Protein AF-A0ABD0PNY3-F1 (afdb_monomer_lite)

Sequence (87 aa):
FDLIANGGASLTLRFERAPFLSQERTVWLPWNIFYAMDTLMLKTEENTIPSCDLSGFVRPDPVVVASPLSSFFSSKPGERSIIPETQ

Secondary structure (DSSP, 8-state):
------SSSEEEEEE--TTSPPEEEEEEPPSSS---PPPP---SS----------SPPPP-----PPPPS----S-TTT----TTT-

Radius of gyration: 23.37 Å; chains: 1; bounding box: 51×27×58 Å

InterPro domains:
  IPR051216 Teneurin [PTHR11219] (1-87)
  IPR056820 Teneurin, TTR-like domain [PF25020] (1-41)

Organism: Cirrhinus mrigala (NCBI:txid683832)

Structure (mmCIF, N/CA/C/O backbone):
data_AF-A0ABD0PNY3-F1
#
_entry.id   AF-A0ABD0PNY3-F1
#
loop_
_atom_site.group_PDB
_a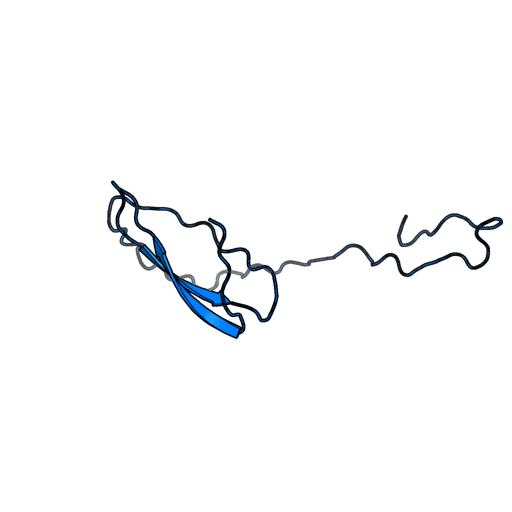tom_site.id
_atom_site.type_symbol
_atom_site.label_atom_id
_atom_site.label_alt_id
_atom_site.label_comp_id
_atom_site.label_asym_id
_atom_site.label_entity_id
_atom_site.label_seq_id
_atom_site.pdbx_PDB_ins_code
_atom_site.Cartn_x
_atom_site.Cartn_y
_atom_site.Cartn_z
_atom_site.occupancy
_atom_site.B_iso_or_equiv
_atom_site.auth_seq_id
_atom_site.auth_comp_id
_atom_site.auth_asym_id
_atom_site.auth_atom_id
_atom_site.pdbx_PDB_model_num
ATOM 1 N N . PHE A 1 1 ? -0.101 10.435 9.639 1.00 95.50 1 PHE A N 1
ATOM 2 C CA . PHE A 1 1 ? 0.738 9.973 10.757 1.00 95.50 1 PHE A CA 1
ATOM 3 C C . PHE A 1 1 ? 1.830 9.149 10.125 1.00 95.50 1 PHE A C 1
ATOM 5 O O . PHE A 1 1 ? 1.547 8.458 9.155 1.00 95.50 1 PHE A O 1
ATOM 12 N N . ASP A 1 2 ? 3.040 9.237 10.653 1.00 98.00 2 ASP A N 1
ATOM 13 C CA . ASP A 1 2 ? 4.220 8.649 10.033 1.00 98.00 2 ASP A CA 1
ATOM 14 C C . ASP A 1 2 ? 4.943 7.866 11.123 1.00 98.00 2 ASP A C 1
ATOM 16 O O . ASP A 1 2 ? 5.278 8.417 12.173 1.00 98.00 2 ASP A O 1
ATOM 20 N N . LEU A 1 3 ? 5.078 6.558 10.922 1.00 97.88 3 LEU A N 1
ATOM 21 C CA . LEU A 1 3 ? 5.585 5.614 11.915 1.00 97.88 3 LEU A CA 1
ATOM 22 C C . LEU A 1 3 ? 6.591 4.671 11.258 1.00 97.88 3 LEU A C 1
ATOM 24 O O . LEU A 1 3 ? 6.490 4.368 10.072 1.00 97.88 3 LEU A O 1
ATOM 28 N N . ILE A 1 4 ? 7.530 4.170 12.058 1.00 97.88 4 ILE A N 1
ATOM 29 C CA . ILE A 1 4 ? 8.457 3.105 11.672 1.00 97.88 4 ILE A CA 1
ATOM 30 C C . ILE A 1 4 ? 8.117 1.876 12.510 1.00 97.88 4 ILE A C 1
ATOM 32 O O . ILE A 1 4 ? 7.977 1.972 13.729 1.00 97.88 4 ILE A O 1
ATOM 36 N N . ALA A 1 5 ? 7.981 0.726 11.857 1.00 97.56 5 ALA A N 1
ATOM 37 C CA . ALA A 1 5 ? 7.658 -0.541 12.496 1.00 97.56 5 ALA A CA 1
ATOM 38 C C . ALA A 1 5 ? 8.350 -1.707 11.780 1.00 97.56 5 ALA A C 1
ATOM 40 O O . ALA A 1 5 ? 8.760 -1.590 10.624 1.00 97.56 5 ALA A O 1
ATOM 41 N N . ASN A 1 6 ? 8.459 -2.843 12.468 1.00 97.38 6 ASN A N 1
ATOM 42 C CA . ASN A 1 6 ? 8.975 -4.074 11.877 1.00 97.38 6 ASN A CA 1
ATOM 43 C C . ASN A 1 6 ? 7.953 -4.652 10.884 1.00 97.38 6 ASN A C 1
ATOM 45 O O . ASN A 1 6 ? 6.786 -4.837 11.230 1.00 97.38 6 ASN A O 1
ATOM 49 N N . GLY A 1 7 ? 8.400 -4.934 9.659 1.00 97.31 7 GLY A N 1
ATOM 50 C CA . GLY A 1 7 ? 7.580 -5.554 8.616 1.00 97.31 7 GLY A CA 1
ATOM 51 C C . GLY A 1 7 ? 7.451 -7.072 8.768 1.00 97.31 7 GLY A C 1
ATOM 52 O O . GLY A 1 7 ? 8.154 -7.688 9.567 1.00 97.31 7 GLY A O 1
ATOM 53 N N . GLY A 1 8 ? 6.561 -7.676 7.976 1.00 97.44 8 GLY A N 1
ATOM 54 C CA . GLY A 1 8 ? 6.365 -9.129 7.932 1.00 97.44 8 GLY A CA 1
ATOM 55 C C . GLY A 1 8 ? 5.377 -9.691 8.954 1.00 97.44 8 GLY A C 1
ATOM 56 O O . GLY A 1 8 ? 5.186 -10.904 9.018 1.00 97.44 8 GLY A O 1
ATOM 57 N N . ALA A 1 9 ? 4.743 -8.826 9.742 1.00 96.81 9 ALA A N 1
ATOM 58 C CA . ALA A 1 9 ? 3.780 -9.192 10.770 1.00 96.81 9 ALA A CA 1
ATOM 59 C C . ALA A 1 9 ? 2.544 -8.284 10.718 1.00 96.81 9 ALA A C 1
ATOM 61 O O . ALA A 1 9 ? 2.544 -7.222 10.087 1.00 96.81 9 ALA A O 1
ATOM 62 N N . SER A 1 10 ? 1.481 -8.700 11.404 1.00 97.75 10 SER A N 1
ATOM 63 C CA . SER A 1 10 ? 0.332 -7.835 11.654 1.00 97.75 10 SER A CA 1
ATOM 64 C C . SER A 1 10 ? 0.663 -6.800 12.732 1.00 97.75 10 SER A C 1
ATOM 66 O O . SER A 1 10 ? 1.168 -7.164 13.795 1.00 97.75 10 SER A O 1
ATOM 68 N N . LEU A 1 11 ? 0.320 -5.534 12.494 1.00 98.12 11 LEU A N 1
ATOM 69 C CA . LEU A 1 11 ? 0.428 -4.441 13.459 1.00 98.12 11 LEU A CA 1
ATOM 70 C C . LEU A 1 11 ? -0.967 -3.909 13.795 1.00 98.12 11 LEU A C 1
ATOM 72 O O . LEU A 1 11 ? -1.735 -3.578 12.893 1.00 98.12 11 LEU A O 1
ATOM 76 N N . THR A 1 12 ? -1.274 -3.776 15.085 1.00 98.38 12 THR A N 1
ATOM 77 C CA . THR A 1 12 ? -2.490 -3.105 15.560 1.00 98.38 12 THR A CA 1
ATOM 78 C C . THR A 1 12 ? -2.164 -1.681 15.993 1.00 98.38 12 THR A C 1
ATOM 80 O O . THR A 1 12 ? -1.277 -1.457 16.814 1.00 98.38 12 THR A O 1
ATOM 83 N N . LEU A 1 13 ? -2.893 -0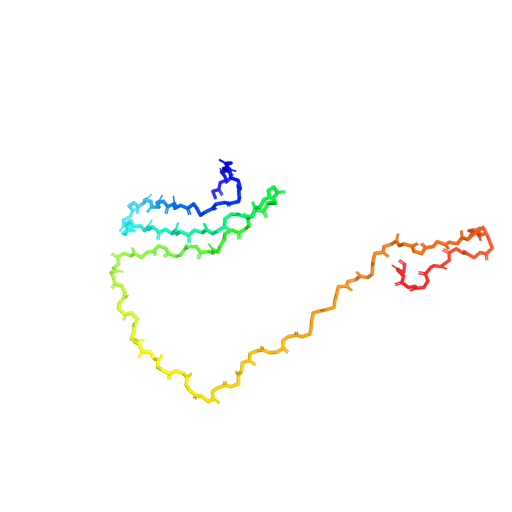.715 15.436 1.00 98.12 13 LEU A N 1
ATOM 84 C CA . LEU A 1 13 ? -2.794 0.707 15.744 1.00 98.12 13 LEU A CA 1
ATOM 85 C C . LEU A 1 13 ? -4.067 1.172 16.448 1.00 98.12 13 LEU A C 1
ATOM 87 O O . LEU A 1 13 ? -5.173 0.898 15.976 1.00 98.12 13 LEU A O 1
ATOM 91 N N . ARG A 1 14 ? -3.902 1.915 17.544 1.00 97.69 14 ARG A N 1
ATOM 92 C CA . ARG A 1 14 ? -4.990 2.561 18.282 1.00 97.69 14 ARG A CA 1
ATOM 93 C C . ARG A 1 14 ? -4.978 4.063 18.016 1.00 97.69 14 ARG A C 1
ATOM 95 O O . ARG A 1 14 ? -3.946 4.715 18.152 1.00 97.69 14 ARG A O 1
ATOM 102 N N . PHE A 1 15 ? -6.133 4.599 17.645 1.00 97.44 15 PHE A N 1
ATOM 103 C CA . PHE A 1 15 ? -6.337 6.001 17.305 1.00 97.44 15 PHE A CA 1
ATOM 104 C C . PHE A 1 15 ? -7.247 6.645 18.341 1.00 97.44 15 PHE A C 1
ATOM 106 O O . PHE A 1 15 ? -8.382 6.206 18.527 1.00 97.44 15 PHE A O 1
ATOM 113 N N . GLU A 1 16 ? -6.757 7.700 18.988 1.00 96.62 16 GLU A N 1
ATOM 114 C CA . GLU A 1 16 ? -7.481 8.415 20.038 1.00 96.62 16 GLU A CA 1
ATOM 115 C C . GLU A 1 16 ? -7.501 9.908 19.746 1.00 96.62 16 GLU A C 1
ATOM 117 O O . GLU A 1 16 ? -6.464 10.523 19.491 1.00 96.62 16 GLU A O 1
ATOM 122 N N . ARG A 1 17 ? -8.695 10.501 19.771 1.00 96.12 17 ARG A N 1
ATOM 123 C CA . ARG A 1 17 ? -8.867 11.941 19.595 1.00 96.12 17 ARG A CA 1
ATOM 124 C C . ARG A 1 17 ? -10.236 12.373 20.100 1.00 96.12 17 ARG A C 1
ATOM 126 O O . ARG A 1 17 ? -11.239 11.979 19.521 1.00 96.12 17 ARG A O 1
ATOM 133 N N . ALA A 1 18 ? -10.294 13.261 21.088 1.00 94.94 18 ALA A N 1
ATOM 134 C CA . ALA A 1 18 ? -11.555 13.897 21.472 1.00 94.94 18 ALA A CA 1
ATOM 135 C C . ALA A 1 18 ? -12.083 14.812 20.338 1.00 94.94 18 ALA A C 1
ATOM 137 O O . ALA A 1 18 ? -11.274 15.466 19.670 1.00 94.94 18 ALA A O 1
ATOM 138 N N . PRO A 1 19 ? -13.407 14.899 20.104 1.00 94.25 19 PRO A N 1
ATOM 139 C CA . PRO A 1 19 ? -14.512 14.227 20.803 1.00 94.25 19 PRO A CA 1
ATOM 140 C C . PRO A 1 19 ? -14.944 12.888 20.154 1.00 94.25 19 PRO A C 1
ATOM 142 O O . PRO A 1 19 ? -16.104 12.502 20.250 1.00 94.25 19 PRO A O 1
ATOM 145 N N . PHE A 1 20 ? -14.053 12.199 19.439 1.00 96.56 20 PHE A N 1
ATOM 146 C CA . PHE A 1 20 ? -14.367 10.963 18.718 1.00 96.56 20 PHE A CA 1
ATOM 147 C C . PHE A 1 20 ? -14.144 9.714 19.576 1.00 96.56 20 PHE A C 1
ATOM 149 O O . PHE A 1 20 ? -13.332 9.711 20.501 1.00 96.56 20 PHE A O 1
ATOM 156 N N . LEU A 1 21 ? -14.836 8.630 19.222 1.00 94.88 21 LEU A N 1
ATOM 157 C CA . LEU A 1 21 ? -14.610 7.307 19.797 1.00 94.88 21 LEU A CA 1
ATOM 158 C C . LEU A 1 21 ? -13.225 6.783 19.397 1.00 94.88 21 LEU A C 1
ATOM 160 O O . LEU A 1 21 ? -12.826 6.902 18.231 1.00 94.88 21 LEU A O 1
ATOM 164 N N . SER A 1 22 ? -12.514 6.170 20.348 1.00 95.62 22 SER A N 1
ATOM 165 C CA . SER A 1 22 ? -11.255 5.474 20.068 1.00 95.62 22 SER A CA 1
ATOM 166 C C . SER A 1 22 ? -11.495 4.310 19.106 1.00 95.62 22 SER A C 1
ATOM 168 O O . SER A 1 22 ? -12.474 3.576 19.237 1.00 95.62 22 SER A O 1
ATOM 170 N N . GLN A 1 23 ? -10.598 4.134 18.137 1.00 94.44 23 GLN A N 1
ATOM 171 C CA . GLN A 1 23 ? -10.678 3.050 17.155 1.00 94.44 23 GLN A CA 1
ATOM 172 C C . GLN A 1 23 ? -9.375 2.267 17.102 1.00 94.44 23 GLN A C 1
ATOM 174 O O . GLN A 1 23 ? -8.293 2.840 17.216 1.00 94.44 23 GLN A O 1
ATOM 179 N N . GLU A 1 24 ? -9.482 0.966 16.851 1.00 96.19 24 GLU A N 1
ATOM 180 C CA . GLU A 1 24 ? -8.342 0.091 16.596 1.00 96.19 24 GLU A CA 1
ATOM 181 C C . GLU A 1 24 ? -8.394 -0.439 15.162 1.00 96.19 24 GLU A C 1
ATOM 183 O O . GLU A 1 24 ? -9.461 -0.759 14.628 1.00 96.19 24 GLU A O 1
ATOM 188 N N . ARG A 1 25 ? -7.232 -0.509 14.511 1.00 96.50 25 ARG A N 1
ATOM 189 C CA . ARG A 1 25 ? -7.074 -1.092 13.177 1.00 96.50 25 ARG A CA 1
ATOM 190 C C . ARG A 1 25 ? -5.867 -2.006 13.157 1.00 96.50 25 ARG A C 1
ATOM 192 O O . ARG A 1 25 ? -4.762 -1.577 13.477 1.00 96.50 25 ARG A O 1
ATOM 199 N N . THR A 1 26 ? -6.085 -3.241 12.728 1.00 97.94 26 THR A N 1
ATOM 200 C CA . THR A 1 26 ? -5.018 -4.210 12.488 1.00 97.94 26 THR A CA 1
ATOM 201 C C . THR A 1 26 ? -4.726 -4.269 10.998 1.00 97.94 26 THR A C 1
ATOM 203 O O . THR A 1 26 ? -5.629 -4.510 10.199 1.00 97.94 26 THR A O 1
ATOM 206 N N . VAL A 1 27 ? -3.469 -4.044 10.631 1.00 97.69 27 VAL A N 1
ATOM 207 C CA . VAL A 1 27 ? -2.978 -4.073 9.249 1.00 97.69 27 VAL A CA 1
ATOM 208 C C . VAL A 1 27 ? -1.867 -5.105 9.107 1.00 97.69 27 VAL A C 1
ATOM 210 O O . VAL A 1 27 ? -1.139 -5.376 10.060 1.00 97.69 27 VAL A O 1
ATOM 213 N N . TRP A 1 28 ? -1.718 -5.679 7.916 1.00 97.94 28 TRP A N 1
ATOM 214 C CA . TRP A 1 28 ? -0.582 -6.538 7.581 1.00 97.94 28 TRP A CA 1
ATOM 215 C C . TRP A 1 28 ? 0.541 -5.700 6.983 1.00 97.94 28 TRP A C 1
ATOM 217 O O . TRP A 1 28 ? 0.369 -5.118 5.913 1.00 97.94 28 TRP A O 1
ATOM 227 N N . LEU A 1 29 ? 1.690 -5.645 7.662 1.00 98.00 29 LEU A N 1
ATOM 228 C CA . LEU A 1 29 ? 2.837 -4.898 7.162 1.00 98.00 29 LEU A CA 1
ATOM 229 C C . LEU A 1 29 ? 3.691 -5.765 6.227 1.00 98.00 29 LEU A C 1
ATOM 231 O O . LEU A 1 29 ? 4.121 -6.852 6.625 1.00 98.00 29 LEU A O 1
ATOM 235 N N . PRO A 1 30 ? 3.994 -5.293 5.006 1.00 97.69 30 PRO A N 1
ATOM 236 C CA . PRO A 1 30 ? 4.904 -5.987 4.107 1.00 97.69 30 PRO A CA 1
ATOM 237 C C . PRO A 1 30 ? 6.346 -5.957 4.634 1.00 97.69 30 PRO A C 1
ATOM 239 O O . PRO A 1 30 ? 6.719 -5.132 5.470 1.00 97.69 30 PRO A O 1
ATOM 242 N N . TRP A 1 31 ? 7.189 -6.848 4.116 1.00 97.75 31 TRP A N 1
ATOM 243 C CA . TRP A 1 31 ? 8.626 -6.825 4.386 1.00 97.75 31 TRP A CA 1
ATOM 244 C C . TRP A 1 31 ? 9.287 -5.653 3.661 1.00 97.75 31 TRP A C 1
ATOM 246 O O . TRP A 1 31 ? 9.286 -5.627 2.436 1.00 97.75 31 TRP A O 1
ATOM 256 N N . ASN A 1 32 ? 9.887 -4.722 4.408 1.00 96.81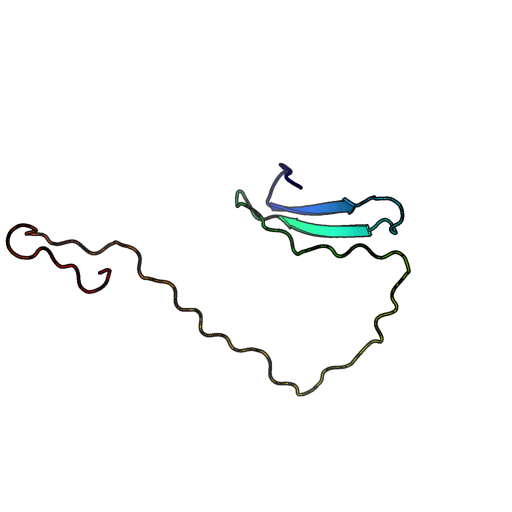 32 ASN A N 1
ATOM 257 C CA . ASN A 1 32 ? 10.744 -3.648 3.885 1.00 96.81 32 ASN A CA 1
ATOM 258 C C . ASN A 1 32 ? 10.162 -2.864 2.682 1.00 96.81 32 ASN A C 1
ATOM 260 O O . ASN A 1 32 ? 10.876 -2.536 1.737 1.00 96.81 32 ASN A O 1
ATOM 264 N N . ILE A 1 33 ? 8.857 -2.581 2.705 1.00 96.69 33 ILE A N 1
ATOM 265 C CA . ILE A 1 33 ? 8.151 -1.773 1.700 1.00 96.69 33 ILE A CA 1
ATOM 266 C C . ILE A 1 33 ? 7.441 -0.626 2.421 1.00 96.69 33 ILE A C 1
ATOM 268 O O . ILE A 1 33 ? 6.948 -0.796 3.537 1.00 96.69 33 ILE A O 1
ATOM 272 N N . PHE A 1 34 ? 7.365 0.540 1.776 1.00 97.62 34 PHE A N 1
ATOM 273 C CA . PHE A 1 34 ? 6.564 1.656 2.270 1.00 97.62 34 PHE A CA 1
ATOM 274 C C . PHE A 1 34 ? 5.075 1.282 2.241 1.00 97.62 34 PHE A C 1
ATOM 276 O O . PHE A 1 34 ? 4.498 1.088 1.171 1.00 97.62 34 PHE A O 1
ATOM 283 N N . TYR A 1 35 ? 4.449 1.178 3.413 1.00 97.62 35 TYR A N 1
ATOM 284 C CA . TYR A 1 35 ? 3.039 0.822 3.534 1.00 97.62 35 TYR A CA 1
ATOM 285 C C . TYR A 1 35 ? 2.156 2.072 3.598 1.00 97.62 35 TYR A C 1
ATOM 287 O O . TYR A 1 35 ? 2.292 2.892 4.505 1.00 97.62 35 TYR A O 1
ATOM 295 N N . ALA A 1 36 ? 1.228 2.194 2.649 1.00 97.81 36 ALA A N 1
ATOM 296 C CA . ALA A 1 36 ? 0.181 3.206 2.672 1.00 97.81 36 ALA A CA 1
ATOM 297 C C . ALA A 1 36 ? -1.080 2.617 3.322 1.00 97.81 36 ALA A C 1
ATOM 299 O O . ALA A 1 36 ? -1.699 1.711 2.768 1.00 97.81 36 ALA A O 1
ATOM 300 N N . MET A 1 37 ? -1.439 3.114 4.508 1.00 97.38 37 MET A N 1
ATOM 301 C CA . MET A 1 37 ? -2.643 2.681 5.220 1.00 97.38 37 MET A CA 1
ATOM 302 C C . MET A 1 37 ? -3.897 3.348 4.644 1.00 97.38 37 MET A C 1
ATOM 304 O O . MET A 1 37 ? -3.871 4.529 4.291 1.00 97.38 37 MET A O 1
ATOM 308 N N . ASP A 1 38 ? -5.007 2.608 4.622 1.00 96.56 38 ASP A N 1
ATOM 309 C CA . ASP A 1 38 ? -6.316 3.140 4.247 1.00 96.56 38 ASP A CA 1
ATOM 310 C C . ASP A 1 38 ? -6.729 4.327 5.125 1.00 96.56 38 ASP A C 1
ATOM 312 O O . ASP A 1 38 ? -6.396 4.425 6.311 1.00 96.56 38 ASP A O 1
ATOM 316 N N . THR A 1 39 ? -7.516 5.229 4.542 1.00 96.69 39 THR A N 1
ATOM 317 C CA . THR A 1 39 ? -8.008 6.405 5.263 1.00 96.69 39 THR A CA 1
ATOM 318 C C . THR A 1 39 ? -8.936 5.990 6.407 1.00 96.69 39 THR A C 1
ATOM 320 O O . THR A 1 39 ? -9.958 5.337 6.199 1.00 96.69 39 THR A O 1
ATOM 323 N N . LEU A 1 40 ? -8.611 6.419 7.629 1.00 93.88 40 LEU A N 1
ATOM 324 C CA . LEU A 1 40 ? -9.447 6.213 8.809 1.00 93.88 40 LEU A CA 1
ATOM 325 C C . LEU A 1 40 ? -10.437 7.375 8.979 1.00 93.88 40 LEU A C 1
ATOM 327 O O . LEU A 1 40 ? -10.030 8.522 9.166 1.00 93.88 40 LEU A O 1
ATOM 331 N N . MET A 1 41 ? -11.737 7.071 9.006 1.00 93.12 41 MET A N 1
ATOM 332 C CA . MET A 1 41 ? -12.774 8.029 9.402 1.00 93.12 41 MET A CA 1
ATOM 333 C C . MET A 1 41 ? -13.135 7.858 10.882 1.00 93.12 41 MET A C 1
ATOM 335 O O . MET A 1 41 ? -13.694 6.835 11.290 1.00 93.12 41 MET A O 1
ATOM 339 N N . LEU A 1 42 ? -12.833 8.878 11.689 1.00 93.25 42 LEU A N 1
ATOM 340 C CA . LEU A 1 42 ? -13.240 8.930 13.091 1.00 93.25 42 LEU A CA 1
ATOM 341 C C . LEU A 1 42 ? -14.745 9.185 13.207 1.00 93.25 42 LEU A C 1
ATOM 343 O O . LEU A 1 42 ? -15.318 9.952 12.436 1.00 93.25 42 LEU A O 1
ATOM 347 N N . LYS A 1 43 ? -15.381 8.529 14.177 1.00 89.62 43 LYS A N 1
ATOM 348 C CA . LYS A 1 43 ? -16.825 8.605 14.415 1.00 89.62 43 LYS A CA 1
ATOM 349 C C . LYS A 1 43 ? -17.076 9.055 15.846 1.00 89.62 43 LYS A C 1
ATOM 351 O O . LYS A 1 43 ? -16.332 8.680 16.748 1.00 89.62 43 LYS A O 1
ATOM 356 N N . THR A 1 44 ? -18.097 9.878 16.037 1.00 91.25 44 THR A N 1
ATOM 357 C CA . THR A 1 44 ? -18.557 10.326 17.361 1.00 91.25 44 THR A CA 1
ATOM 358 C C . THR A 1 44 ? -19.551 9.351 17.985 1.00 91.25 44 THR A C 1
ATOM 360 O O . THR A 1 44 ? -19.697 9.331 19.199 1.00 91.25 44 THR A O 1
ATOM 363 N N . GLU A 1 45 ? -20.195 8.522 17.162 1.00 86.50 45 GLU A N 1
ATOM 364 C CA . GLU A 1 45 ? -21.193 7.536 17.573 1.00 86.50 45 GLU A CA 1
ATOM 365 C C . GLU A 1 45 ? -20.896 6.176 16.934 1.00 86.50 45 GLU A C 1
ATOM 367 O O . GLU A 1 45 ? -20.277 6.082 15.863 1.00 86.50 45 GLU A O 1
ATOM 372 N N . GLU A 1 46 ? -21.332 5.112 17.604 1.00 79.19 46 GLU A N 1
ATOM 373 C CA . GLU A 1 46 ? -21.205 3.753 17.097 1.00 79.19 46 GLU A CA 1
ATOM 374 C C . GLU A 1 46 ? -22.151 3.561 15.906 1.00 79.19 46 GLU A C 1
ATOM 376 O O . GLU A 1 46 ? -23.324 3.919 15.946 1.00 79.19 46 GLU A O 1
ATOM 381 N N . ASN A 1 47 ? -21.623 3.041 14.801 1.00 68.31 47 ASN A N 1
ATOM 382 C CA . ASN A 1 47 ? -22.359 2.939 13.547 1.00 68.31 47 ASN A CA 1
ATOM 383 C C . ASN A 1 47 ? -22.694 1.469 13.301 1.00 68.31 47 ASN A C 1
ATOM 385 O O . ASN A 1 47 ? -21.806 0.686 12.956 1.00 68.31 47 ASN A O 1
ATOM 389 N N . THR A 1 48 ? -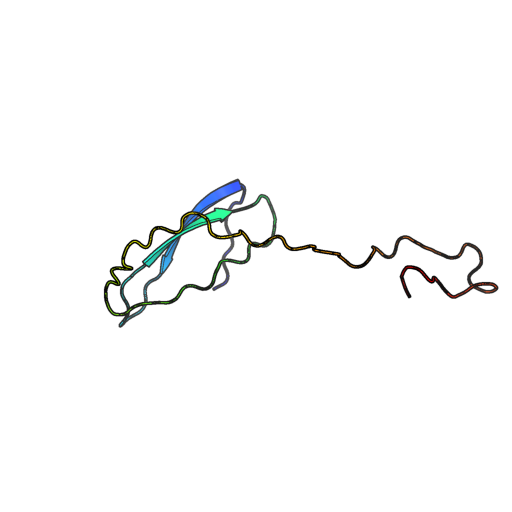23.959 1.095 13.461 1.00 66.06 48 THR A N 1
ATOM 390 C CA . THR A 1 48 ? -24.466 -0.217 13.062 1.00 66.06 48 THR A CA 1
ATOM 391 C C . THR A 1 48 ? -24.673 -0.209 11.551 1.00 66.06 48 THR A C 1
ATOM 393 O O . THR A 1 48 ? -25.732 0.150 11.047 1.00 66.06 48 THR A O 1
ATOM 396 N N . ILE A 1 49 ? -23.635 -0.565 10.787 1.00 64.56 49 ILE A N 1
ATOM 397 C CA . ILE A 1 49 ? -23.808 -0.786 9.346 1.00 64.56 49 ILE A CA 1
ATOM 398 C C . ILE A 1 49 ? -24.792 -1.958 9.206 1.00 64.56 49 ILE A C 1
ATOM 400 O O . ILE A 1 49 ? -24.478 -3.047 9.696 1.00 64.56 49 ILE A O 1
ATOM 404 N N . PRO A 1 50 ? -25.973 -1.779 8.585 1.00 72.25 50 PRO A N 1
ATOM 405 C CA . PRO A 1 50 ? -26.872 -2.897 8.358 1.00 72.25 50 PRO A CA 1
ATOM 406 C C . PRO A 1 50 ? -26.166 -3.921 7.469 1.00 72.25 50 PRO A C 1
ATOM 408 O O . PRO A 1 50 ? -25.571 -3.566 6.449 1.00 72.25 50 PRO A O 1
ATOM 411 N N . SER A 1 51 ? -26.208 -5.194 7.863 1.00 74.75 51 SER A N 1
ATOM 412 C CA . SER A 1 51 ? -25.678 -6.277 7.041 1.00 74.75 51 SER A CA 1
ATOM 413 C C . SER A 1 51 ? -26.476 -6.337 5.739 1.00 74.75 51 SER A C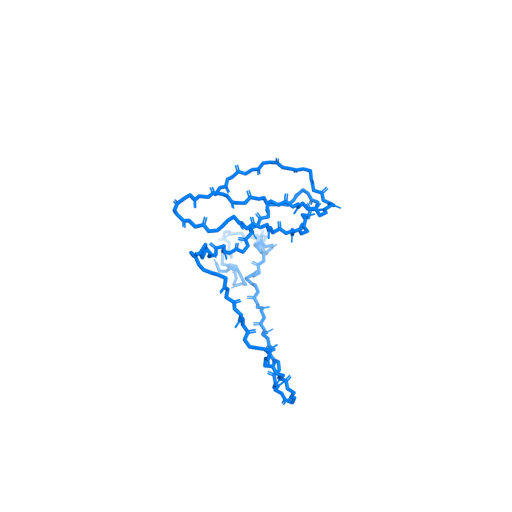 1
ATOM 415 O O . SER A 1 51 ? -27.643 -6.727 5.741 1.00 74.75 51 SER A O 1
ATOM 417 N N . CYS A 1 52 ? -25.867 -5.920 4.635 1.00 84.69 52 CYS A N 1
ATOM 418 C CA . CYS A 1 52 ? -26.411 -6.121 3.300 1.00 84.69 52 CYS A CA 1
ATOM 419 C C . CYS A 1 52 ? -25.779 -7.386 2.713 1.00 84.69 52 CYS A C 1
ATOM 421 O O . CYS A 1 52 ? -24.554 -7.513 2.725 1.00 84.69 52 CYS A O 1
ATOM 423 N N . ASP A 1 53 ? -26.603 -8.313 2.223 1.00 89.38 53 ASP A N 1
ATOM 424 C CA . ASP A 1 53 ? -26.128 -9.468 1.462 1.00 89.38 53 ASP A CA 1
ATOM 425 C C . ASP A 1 53 ? -26.094 -9.117 -0.030 1.00 89.38 53 ASP A C 1
ATOM 427 O O . ASP A 1 53 ? -27.107 -8.739 -0.622 1.00 89.38 53 ASP A O 1
ATOM 431 N N . LEU A 1 54 ? -24.910 -9.213 -0.632 1.00 89.62 54 LEU A N 1
ATOM 432 C CA . LEU A 1 54 ? -24.674 -8.911 -2.040 1.00 89.62 54 LEU A CA 1
ATOM 433 C C . LEU A 1 54 ? -24.415 -10.222 -2.787 1.00 89.62 54 LEU A C 1
ATOM 435 O O . LEU A 1 54 ? -23.275 -10.672 -2.902 1.00 89.62 54 LEU A O 1
ATOM 439 N N . SER A 1 55 ? -25.478 -10.821 -3.327 1.00 93.69 55 SER A N 1
ATOM 440 C CA . SER A 1 55 ? -25.422 -12.061 -4.111 1.00 93.69 55 SER A CA 1
ATOM 441 C C . SER A 1 55 ? -25.721 -11.809 -5.592 1.00 93.69 55 SER A C 1
ATOM 443 O O . SER A 1 55 ? -26.601 -11.023 -5.933 1.00 93.69 55 SER A O 1
ATOM 445 N N . GLY A 1 56 ? -24.971 -12.455 -6.489 1.00 94.25 56 GLY A N 1
ATOM 446 C CA . GLY A 1 56 ? -25.164 -12.350 -7.945 1.00 94.25 56 GLY A CA 1
ATOM 447 C C . GLY A 1 56 ? -24.661 -11.054 -8.596 1.00 94.25 56 GLY A C 1
ATOM 448 O O . GLY A 1 56 ? -24.794 -10.895 -9.808 1.00 94.25 56 GLY A O 1
ATOM 449 N N . PHE A 1 57 ? -24.058 -10.142 -7.831 1.00 95.56 57 PHE A N 1
ATOM 450 C CA . PHE A 1 57 ? -23.461 -8.922 -8.374 1.00 95.56 57 PHE A CA 1
ATOM 451 C C . PHE A 1 57 ? -22.131 -9.221 -9.074 1.00 95.56 57 PHE A C 1
ATOM 453 O O . PHE A 1 57 ? -21.288 -9.968 -8.567 1.00 95.56 57 PHE A O 1
ATOM 460 N N . VAL A 1 58 ? -21.931 -8.602 -10.237 1.00 96.44 58 VAL A N 1
ATOM 461 C CA . VAL A 1 58 ? -20.669 -8.673 -10.981 1.00 96.44 58 VAL A CA 1
ATOM 462 C C . VAL A 1 58 ? -19.567 -7.995 -10.167 1.00 96.44 58 VAL A C 1
ATOM 464 O O . VAL A 1 58 ? -19.750 -6.893 -9.649 1.00 96.44 58 VAL A O 1
ATOM 467 N N . ARG A 1 59 ? -18.415 -8.659 -10.046 1.00 95.75 59 ARG A N 1
ATOM 468 C CA . ARG A 1 59 ? -17.235 -8.094 -9.384 1.00 95.75 59 ARG A CA 1
ATOM 469 C C . ARG A 1 59 ? -16.486 -7.154 -10.336 1.00 95.75 59 ARG A C 1
ATOM 471 O O . ARG A 1 59 ? -16.508 -7.397 -11.540 1.00 95.75 59 ARG A O 1
ATOM 478 N N . PRO A 1 60 ? -15.796 -6.119 -9.826 1.00 97.25 60 PRO A N 1
ATOM 479 C CA . PRO A 1 60 ? -14.890 -5.323 -10.647 1.00 97.25 60 PRO A CA 1
ATOM 480 C C . PRO A 1 60 ? -13.810 -6.203 -11.296 1.00 97.25 60 PRO A C 1
ATOM 482 O O . PRO A 1 60 ? -13.181 -6.998 -10.598 1.00 97.25 60 PRO A O 1
ATOM 485 N N . ASP A 1 61 ? -13.582 -6.023 -12.598 1.00 97.56 61 ASP A N 1
ATOM 486 C CA . ASP A 1 61 ? -12.537 -6.708 -13.377 1.00 97.56 61 ASP A CA 1
ATOM 487 C C . ASP A 1 61 ? -11.632 -5.672 -14.073 1.00 97.56 61 ASP A C 1
ATOM 489 O O . ASP A 1 61 ? -11.866 -5.301 -15.227 1.00 97.56 61 ASP A O 1
ATOM 493 N N . PRO A 1 62 ? -10.672 -5.072 -13.341 1.00 97.50 62 PRO A N 1
ATOM 494 C CA . PRO A 1 62 ? -9.843 -4.004 -13.881 1.00 97.50 62 PRO A CA 1
ATOM 495 C C . PRO A 1 62 ? -8.673 -4.542 -14.716 1.00 97.50 62 PRO A C 1
ATOM 497 O O . PRO A 1 62 ? -7.913 -5.401 -14.270 1.00 97.50 62 PRO A O 1
ATOM 500 N N . VAL A 1 63 ? -8.440 -3.933 -15.883 1.00 98.12 63 VAL A N 1
ATOM 501 C CA . VAL A 1 63 ? -7.198 -4.105 -16.653 1.00 98.12 63 VAL A CA 1
ATOM 502 C C . VAL A 1 63 ? -6.227 -2.988 -16.273 1.00 98.12 63 VAL A C 1
ATOM 504 O O . VAL A 1 63 ? -6.449 -1.824 -16.602 1.00 98.12 63 VAL A O 1
ATOM 507 N N . VAL A 1 64 ? -5.145 -3.338 -15.576 1.00 97.62 64 VAL A N 1
ATOM 508 C CA . VAL A 1 64 ? -4.097 -2.390 -15.170 1.00 97.62 64 VAL A CA 1
ATOM 509 C C . VAL A 1 64 ? -2.891 -2.544 -16.095 1.00 97.62 64 VAL A C 1
ATOM 511 O O . VAL A 1 64 ? -2.258 -3.596 -16.114 1.00 97.62 64 VAL A O 1
ATOM 514 N N . VAL A 1 65 ? -2.559 -1.492 -16.850 1.00 97.56 65 VAL A N 1
ATOM 515 C CA . VAL A 1 65 ? -1.400 -1.455 -17.758 1.00 97.56 65 VAL A CA 1
ATOM 516 C C . VAL A 1 65 ? -0.434 -0.377 -17.278 1.00 97.56 65 VAL A C 1
ATOM 518 O O . VAL A 1 65 ? -0.749 0.810 -17.318 1.00 97.56 65 VAL A O 1
ATOM 521 N N . ALA A 1 66 ? 0.734 -0.797 -16.792 1.00 97.19 66 ALA A N 1
ATOM 522 C CA . ALA A 1 66 ? 1.808 0.115 -16.415 1.00 97.19 66 ALA A CA 1
ATOM 523 C C . ALA A 1 66 ? 2.583 0.586 -17.655 1.00 97.19 66 ALA A C 1
ATOM 525 O O . ALA A 1 66 ? 2.665 -0.133 -18.654 1.00 97.19 66 ALA A O 1
ATOM 526 N N . SER A 1 67 ? 3.184 1.775 -17.580 1.00 96.81 67 SER A N 1
ATOM 527 C CA . SER A 1 67 ? 4.140 2.211 -18.598 1.00 96.81 67 SER A CA 1
ATOM 528 C C . SER A 1 67 ? 5.354 1.270 -18.635 1.00 96.81 67 SER A C 1
ATOM 530 O O . SER A 1 67 ? 5.755 0.735 -17.593 1.00 96.81 67 SER A O 1
ATOM 532 N N . PRO A 1 68 ? 5.956 1.040 -19.817 1.00 96.19 68 PRO A N 1
ATOM 533 C CA . PRO A 1 68 ? 7.133 0.193 -19.919 1.00 96.19 68 PRO A CA 1
ATOM 534 C C . PRO A 1 68 ? 8.316 0.823 -19.179 1.00 96.19 68 PRO A C 1
ATOM 536 O O . PRO A 1 68 ? 8.485 2.043 -19.147 1.00 96.19 68 PRO A O 1
ATOM 539 N N . LEU A 1 69 ? 9.173 -0.024 -18.608 1.00 97.06 69 LEU A N 1
ATOM 540 C CA . LEU A 1 69 ? 10.456 0.428 -18.080 1.00 97.06 69 LEU A CA 1
ATOM 541 C C . LEU A 1 69 ? 11.337 0.925 -19.229 1.00 97.06 69 LEU A C 1
ATOM 543 O O . LEU A 1 69 ? 11.387 0.298 -20.292 1.00 97.06 69 LEU A O 1
ATOM 547 N N . SER A 1 70 ? 12.090 1.997 -18.976 1.00 96.69 70 SER A N 1
ATOM 548 C CA . SER A 1 70 ? 13.087 2.553 -19.900 1.00 96.69 70 SER A CA 1
ATOM 549 C C . SER A 1 70 ? 14.291 1.615 -20.063 1.00 96.69 70 SER A C 1
ATOM 551 O O . SER A 1 70 ? 15.380 1.870 -19.554 1.00 96.69 70 SER A O 1
ATOM 553 N N . SER A 1 71 ? 14.069 0.494 -20.744 1.00 95.94 71 SER A N 1
ATOM 554 C CA . SER A 1 71 ? 15.031 -0.593 -20.964 1.00 95.94 71 SER A CA 1
ATOM 555 C C . SER A 1 71 ? 15.540 -0.659 -22.406 1.00 95.94 71 SER A C 1
ATOM 557 O O . SER A 1 71 ? 16.570 -1.280 -22.670 1.00 95.94 71 SER A O 1
ATOM 559 N N . PHE A 1 72 ? 14.850 0.006 -23.332 1.00 96.44 72 PHE A N 1
ATOM 560 C CA . PHE A 1 72 ? 15.282 0.158 -24.715 1.00 96.44 72 PHE A CA 1
ATOM 561 C C . PHE A 1 72 ? 16.333 1.262 -24.838 1.00 96.44 72 PHE A C 1
ATOM 563 O O . PHE A 1 72 ? 16.314 2.255 -24.112 1.00 96.44 72 PHE A O 1
ATOM 570 N N . PHE A 1 73 ? 17.255 1.093 -25.780 1.00 96.50 73 PHE A N 1
ATOM 571 C CA . PHE A 1 73 ? 18.282 2.079 -26.088 1.00 96.50 73 PHE A CA 1
ATOM 572 C C . PHE A 1 73 ? 18.697 1.968 -27.554 1.00 96.50 73 PHE A C 1
ATOM 574 O O . PHE A 1 73 ? 18.542 0.925 -28.191 1.00 96.50 73 PHE A O 1
ATOM 581 N N . SER A 1 74 ? 19.264 3.045 -28.091 1.00 97.12 74 SER A N 1
ATOM 582 C CA . SER A 1 74 ? 19.854 3.035 -29.426 1.00 97.12 74 SER A CA 1
ATOM 583 C C . SER A 1 74 ? 21.329 2.680 -29.326 1.00 97.12 74 SER A C 1
ATOM 585 O O . SER A 1 74 ? 22.092 3.349 -28.632 1.00 97.12 74 SER A O 1
ATOM 587 N N . SER A 1 75 ? 21.765 1.665 -30.073 1.00 96.69 75 SER A N 1
ATOM 588 C CA . SER A 1 75 ? 23.192 1.358 -30.220 1.00 96.69 75 SER A CA 1
ATOM 589 C C . SER A 1 75 ? 23.947 2.429 -31.017 1.00 96.69 75 SER A C 1
ATOM 591 O O . SER A 1 75 ? 25.176 2.432 -31.030 1.00 96.69 75 SER A O 1
ATOM 593 N N . LYS A 1 76 ? 23.225 3.328 -31.703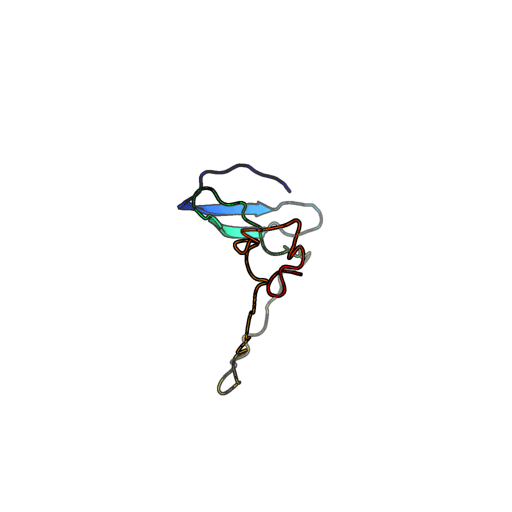 1.00 96.50 76 LYS A N 1
ATOM 594 C CA . LYS A 1 76 ? 23.778 4.442 -32.481 1.00 96.50 76 LYS A CA 1
ATOM 595 C C . LYS A 1 76 ? 22.965 5.734 -32.279 1.00 96.50 76 LYS A C 1
ATOM 597 O O . LYS A 1 76 ? 22.249 6.155 -33.193 1.00 96.50 76 LYS A O 1
ATOM 602 N N . PRO A 1 77 ? 23.090 6.408 -31.124 1.00 95.75 77 PRO A N 1
ATOM 603 C CA . PRO A 1 77 ? 22.257 7.569 -30.793 1.00 95.75 77 PRO A CA 1
ATOM 604 C C . PRO A 1 77 ? 22.381 8.745 -31.774 1.00 95.75 77 PRO A C 1
ATOM 606 O O . PRO A 1 77 ? 21.415 9.471 -31.974 1.00 95.75 77 PRO A O 1
ATOM 609 N N . GLY A 1 78 ? 23.545 8.917 -32.415 1.00 96.25 78 GLY A N 1
ATOM 610 C CA . GLY A 1 78 ? 23.770 9.985 -33.398 1.00 96.25 78 GLY A CA 1
ATOM 611 C C . GLY A 1 78 ? 23.070 9.773 -34.747 1.00 96.25 78 GLY A C 1
ATOM 612 O O . GLY A 1 78 ? 22.768 10.745 -35.427 1.00 96.25 78 GLY A O 1
ATOM 613 N N . GLU A 1 79 ? 22.793 8.521 -35.131 1.00 97.00 79 GLU A N 1
ATOM 614 C CA . GLU A 1 79 ? 22.039 8.192 -36.355 1.00 97.00 79 GLU A CA 1
ATOM 615 C C . GLU A 1 79 ? 20.542 7.998 -36.059 1.00 97.00 79 GLU A C 1
ATOM 617 O O . GLU A 1 79 ? 19.692 8.285 -36.900 1.00 97.00 79 GLU A O 1
ATOM 622 N N . ARG A 1 80 ? 20.216 7.459 -34.877 1.00 94.62 80 ARG A N 1
ATOM 623 C CA . ARG A 1 80 ? 18.861 7.069 -34.466 1.00 94.62 80 ARG A CA 1
ATOM 624 C C . ARG A 1 80 ? 18.662 7.417 -32.995 1.00 94.62 80 ARG A C 1
ATOM 626 O O . ARG A 1 80 ? 19.008 6.619 -32.126 1.00 94.62 80 ARG A O 1
ATOM 633 N N . SER A 1 81 ? 18.143 8.607 -32.721 1.00 95.25 81 SER A N 1
ATOM 634 C CA . SER A 1 81 ? 17.979 9.133 -31.358 1.00 95.25 81 SER A CA 1
ATOM 635 C C . SER A 1 81 ? 16.625 8.817 -30.715 1.00 95.25 81 SER A C 1
ATOM 637 O O . SER A 1 81 ? 16.501 8.912 -29.500 1.00 95.25 81 SER A O 1
ATOM 639 N N . ILE A 1 82 ? 15.618 8.445 -31.508 1.00 96.50 82 ILE A N 1
ATOM 640 C CA . ILE A 1 82 ? 14.245 8.200 -31.044 1.00 96.50 82 ILE A CA 1
ATOM 641 C C . ILE A 1 82 ? 14.109 6.748 -30.571 1.00 96.50 82 ILE A C 1
ATOM 643 O O . ILE A 1 82 ? 14.479 5.836 -31.314 1.00 96.50 82 ILE A O 1
ATOM 647 N N . ILE A 1 83 ? 13.541 6.545 -29.378 1.00 97.00 83 ILE A N 1
ATOM 648 C CA . ILE A 1 83 ? 13.205 5.228 -28.813 1.00 97.00 83 ILE A CA 1
ATOM 649 C C . ILE A 1 83 ? 11.672 5.108 -28.730 1.00 97.00 83 ILE A C 1
ATOM 651 O O . ILE A 1 83 ? 11.076 5.582 -27.763 1.00 97.00 83 ILE A O 1
ATOM 655 N N . PRO A 1 84 ? 11.007 4.534 -29.752 1.00 96.06 84 PRO A N 1
ATOM 656 C CA . PRO A 1 84 ? 9.552 4.625 -29.910 1.00 96.06 84 PRO A CA 1
ATOM 657 C C . PRO A 1 84 ? 8.738 4.086 -28.731 1.00 96.06 84 PRO A C 1
ATOM 659 O O . PRO A 1 84 ? 7.705 4.651 -28.386 1.00 96.06 84 PRO A O 1
ATOM 662 N N . GLU A 1 85 ? 9.190 2.992 -28.126 1.00 95.81 85 GLU A N 1
ATOM 663 C CA . GLU A 1 85 ? 8.456 2.246 -27.105 1.00 95.81 85 GLU A CA 1
ATOM 664 C C . GLU A 1 85 ? 8.373 2.990 -25.767 1.00 95.81 85 GLU A C 1
ATOM 666 O O . GLU A 1 85 ? 7.438 2.766 -25.000 1.00 95.81 85 GLU A O 1
ATOM 671 N N . THR A 1 86 ? 9.344 3.860 -25.478 1.00 95.25 86 THR A N 1
ATOM 672 C CA . THR A 1 86 ? 9.438 4.605 -24.209 1.00 95.25 86 THR A CA 1
ATOM 673 C C . THR A 1 86 ? 9.266 6.111 -24.369 1.00 95.25 86 THR A C 1
ATOM 675 O O . THR A 1 86 ? 9.151 6.780 -23.348 1.00 95.25 86 THR A O 1
ATOM 678 N N . GLN A 1 87 ? 9.208 6.589 -25.620 1.00 87.81 87 GLN A N 1
ATOM 679 C CA . GLN A 1 87 ? 9.080 7.989 -26.044 1.00 87.81 87 GLN A CA 1
ATOM 680 C C . GLN A 1 87 ? 10.180 8.911 -25.509 1.00 87.81 87 GLN A C 1
ATOM 682 O O . GLN A 1 87 ? 10.072 9.411 -24.370 1.00 87.81 87 GLN A O 1
#

pLDDT: mean 94.16, std 6.97, range [64.56, 98.38]

Foldseek 3Di:
DDDDDAAPAKDKDWDDDPPFDIDIDIDHGHHPDDDDDDDDDTHNDDDDPDDDDDPPDDDDDDDDDDQDDPPDDDPCCPVPVDDPRND